Protein AF-A0A2D2H257-F1 (afdb_monomer_lite)

Radius of gyration: 19.81 Å; chains: 1; bounding box: 53×56×41 Å

Sequence (149 aa):
MPDGLETIGVIGQILDSQGLALCLFDAEDRTLLWNRTFLRFFPEHDGHVHVGEPYASNLERFYAARLSGPEHDRLPEFVAAGIARHRTQTRPFSFEHRGRRLLVSSLPLPQGGRVRVWKALAEALPASESRMPVDPFAHLADGATVLDR

Structure (mmCIF, N/CA/C/O backbone):
data_AF-A0A2D2H257-F1
#
_entry.id   AF-A0A2D2H257-F1
#
loop_
_atom_site.group_PDB
_atom_site.id
_atom_site.type_symbol
_atom_site.label_atom_id
_atom_site.label_alt_id
_atom_site.label_comp_id
_atom_site.label_asym_id
_atom_site.label_entity_id
_atom_site.label_seq_id
_atom_site.pdbx_PDB_ins_code
_atom_site.Cartn_x
_atom_site.Cartn_y
_atom_site.Cartn_z
_atom_site.occupancy
_atom_site.B_iso_or_equiv
_atom_site.auth_seq_id
_atom_site.auth_comp_id
_atom_site.auth_asym_id
_atom_site.auth_atom_id
_atom_site.pdbx_PDB_model_num
ATOM 1 N N . MET A 1 1 ? 8.053 -19.871 1.340 1.00 57.06 1 MET A N 1
ATOM 2 C CA . MET A 1 1 ? 7.549 -18.617 1.935 1.00 57.06 1 MET A CA 1
ATOM 3 C C . MET A 1 1 ? 6.114 -18.706 2.511 1.00 57.06 1 MET A C 1
ATOM 5 O O . MET A 1 1 ? 5.389 -17.733 2.355 1.00 57.06 1 MET A O 1
ATOM 9 N N . PRO A 1 2 ? 5.666 -19.780 3.202 1.00 61.56 2 PRO A N 1
ATOM 10 C CA . PRO A 1 2 ? 4.402 -19.719 3.958 1.00 61.56 2 PRO A CA 1
ATOM 11 C C . PRO A 1 2 ? 4.548 -18.939 5.280 1.00 61.56 2 PRO A C 1
ATOM 13 O O . PRO A 1 2 ? 3.795 -18.003 5.532 1.00 61.56 2 PRO A O 1
ATOM 16 N N . ASP A 1 3 ? 5.587 -19.243 6.062 1.00 69.56 3 ASP A N 1
ATOM 17 C CA . ASP A 1 3 ? 5.741 -18.782 7.455 1.00 69.56 3 ASP A CA 1
ATOM 18 C C . ASP A 1 3 ? 5.900 -17.254 7.586 1.00 69.56 3 ASP A C 1
ATOM 20 O O . ASP A 1 3 ? 5.380 -16.615 8.504 1.00 69.56 3 ASP A O 1
ATOM 24 N N . GLY A 1 4 ? 6.595 -16.635 6.626 1.00 84.00 4 GLY A N 1
ATOM 25 C CA . GLY A 1 4 ? 6.752 -15.180 6.575 1.00 84.00 4 GLY A CA 1
ATOM 26 C C . GLY A 1 4 ? 5.444 -14.453 6.248 1.00 84.00 4 GLY A C 1
ATOM 27 O O . GLY A 1 4 ? 5.179 -13.387 6.803 1.00 84.00 4 GLY A O 1
ATOM 28 N N . LEU A 1 5 ? 4.604 -15.036 5.386 1.00 89.44 5 LEU A N 1
ATOM 29 C CA . LEU A 1 5 ? 3.321 -14.445 5.005 1.00 89.44 5 LEU A CA 1
ATOM 30 C C . LEU A 1 5 ? 2.324 -14.513 6.166 1.00 89.44 5 LEU A C 1
ATOM 32 O O . LEU A 1 5 ? 1.637 -13.530 6.429 1.00 89.44 5 LEU A O 1
ATOM 36 N N . GLU A 1 6 ? 2.299 -15.630 6.898 1.00 91.19 6 GLU A N 1
ATOM 37 C CA . GLU A 1 6 ? 1.482 -15.788 8.106 1.00 91.19 6 GLU A CA 1
ATOM 38 C C . GLU A 1 6 ? 1.874 -14.769 9.184 1.00 91.19 6 GLU A C 1
ATOM 40 O O . GLU A 1 6 ? 1.019 -14.052 9.706 1.00 91.19 6 GLU A O 1
ATOM 45 N N . THR A 1 7 ? 3.177 -14.615 9.439 1.00 93.19 7 THR A N 1
ATOM 46 C CA . THR A 1 7 ? 3.695 -13.620 10.390 1.00 93.19 7 THR A CA 1
ATOM 47 C C . THR A 1 7 ? 3.280 -12.197 10.003 1.00 93.19 7 THR A C 1
ATOM 49 O O . THR A 1 7 ? 2.796 -11.434 10.842 1.00 93.19 7 THR A O 1
ATOM 52 N N . ILE A 1 8 ? 3.419 -11.824 8.724 1.00 93.31 8 ILE A N 1
ATOM 53 C CA . ILE A 1 8 ? 2.979 -10.508 8.236 1.00 93.31 8 ILE A CA 1
ATOM 54 C C . ILE A 1 8 ? 1.453 -10.374 8.326 1.00 93.31 8 ILE A C 1
ATOM 56 O O . ILE A 1 8 ? 0.963 -9.286 8.623 1.00 93.31 8 ILE A O 1
ATOM 60 N N . GLY A 1 9 ? 0.699 -11.456 8.132 1.00 95.31 9 GLY A N 1
ATOM 61 C CA . GLY A 1 9 ? -0.746 -11.497 8.349 1.00 95.31 9 GLY A CA 1
ATOM 62 C C . GLY A 1 9 ? -1.127 -11.134 9.786 1.00 95.31 9 GLY A C 1
ATOM 63 O O . GLY A 1 9 ? -1.950 -10.239 9.991 1.00 95.31 9 GLY A O 1
ATOM 64 N N . VAL A 1 10 ? -0.474 -11.746 10.781 1.00 96.50 10 VAL A N 1
ATOM 65 C CA . VAL A 1 10 ? -0.665 -11.423 12.209 1.00 96.50 10 VAL A CA 1
ATOM 66 C C . VAL A 1 10 ? -0.308 -9.962 12.495 1.00 96.50 10 VAL A C 1
ATOM 68 O O . VAL A 1 10 ? -1.087 -9.239 13.117 1.00 96.50 10 VAL A O 1
ATOM 71 N N . ILE A 1 11 ? 0.824 -9.475 11.976 1.00 96.31 11 ILE A N 1
ATOM 72 C CA . ILE A 1 11 ? 1.210 -8.058 12.091 1.00 96.31 11 ILE A CA 1
ATOM 73 C C . ILE A 1 11 ? 0.148 -7.154 11.450 1.00 96.31 11 ILE A C 1
ATOM 75 O O . ILE A 1 11 ? -0.228 -6.134 12.024 1.00 96.31 11 ILE A O 1
ATOM 79 N N . GLY A 1 12 ? -0.380 -7.531 10.286 1.00 97.75 12 GLY A N 1
ATOM 80 C CA . GLY A 1 12 ? -1.433 -6.809 9.578 1.00 97.75 12 GLY A CA 1
ATOM 81 C C . GLY A 1 12 ? -2.719 -6.676 10.396 1.00 97.75 12 GLY A C 1
ATOM 82 O O . GLY A 1 12 ? -3.349 -5.616 10.352 1.00 97.75 12 GLY A O 1
ATOM 83 N N . GLN A 1 13 ? -3.077 -7.700 11.177 1.00 97.88 13 GLN A N 1
ATOM 84 C CA . GLN A 1 13 ? -4.206 -7.664 12.115 1.00 97.88 13 GLN A CA 1
ATOM 85 C C . GLN A 1 13 ? -3.938 -6.729 13.300 1.00 97.88 13 GLN A C 1
ATOM 87 O O . GLN A 1 13 ? -4.802 -5.920 13.647 1.00 97.88 13 GLN A O 1
ATOM 92 N N . ILE A 1 14 ? -2.734 -6.772 13.881 1.00 98.19 14 ILE A N 1
ATOM 93 C CA . ILE A 1 14 ? -2.334 -5.840 14.948 1.00 98.19 14 ILE A CA 1
ATOM 94 C C . ILE A 1 14 ? -2.412 -4.401 14.431 1.00 98.19 14 ILE A C 1
ATOM 96 O O . ILE A 1 14 ? -3.036 -3.554 15.066 1.00 98.19 14 ILE A O 1
ATOM 100 N N . LEU A 1 15 ? -1.863 -4.124 13.248 1.00 98.25 15 LEU A N 1
ATOM 101 C CA . LEU A 1 15 ? -1.939 -2.808 12.613 1.00 98.25 15 LEU A CA 1
ATOM 102 C C . LEU A 1 15 ? -3.387 -2.386 12.321 1.00 98.25 15 LEU A C 1
ATOM 104 O O . LEU A 1 15 ? -3.733 -1.230 12.566 1.00 98.25 15 LEU A O 1
ATOM 108 N N . ASP A 1 16 ? -4.251 -3.309 11.878 1.00 98.25 16 ASP A N 1
ATOM 109 C CA . ASP A 1 16 ? -5.673 -3.013 11.646 1.00 98.25 16 ASP A CA 1
ATOM 110 C C . ASP A 1 16 ? -6.363 -2.529 12.923 1.00 98.25 16 ASP A C 1
ATOM 112 O O . ASP A 1 16 ? -7.111 -1.550 12.880 1.00 98.25 16 ASP A O 1
ATOM 116 N N . SER A 1 17 ? -6.066 -3.169 14.062 1.00 97.62 17 SER A N 1
ATOM 117 C CA . SER A 1 17 ? -6.610 -2.788 15.372 1.00 97.62 17 SER A CA 1
ATOM 118 C C . SER A 1 17 ? -6.205 -1.373 15.803 1.00 97.62 17 SER A C 1
ATOM 120 O O . SER A 1 17 ? -6.930 -0.729 16.555 1.00 97.62 17 SER A O 1
ATOM 122 N N . GLN A 1 18 ? -5.077 -0.871 15.289 1.00 97.69 18 GLN A N 1
ATOM 123 C CA . GLN A 1 18 ? -4.557 0.473 15.559 1.00 97.69 18 GLN A CA 1
ATOM 124 C C . GLN A 1 18 ? -4.958 1.496 14.484 1.00 97.69 18 GLN A C 1
ATOM 126 O O . GLN A 1 18 ? -4.490 2.634 14.500 1.00 97.69 18 GLN A O 1
ATOM 131 N N . GLY A 1 19 ? -5.791 1.104 13.515 1.00 97.06 19 GLY A N 1
ATOM 132 C CA . GLY A 1 19 ? -6.185 1.975 12.409 1.00 97.06 19 GLY A CA 1
ATOM 133 C C . GLY A 1 19 ? -5.046 2.281 11.432 1.00 97.06 19 GLY A C 1
ATOM 134 O O . GLY A 1 19 ? -5.074 3.315 10.763 1.00 97.06 19 GLY A O 1
ATOM 135 N N . LEU A 1 20 ? -4.056 1.390 11.328 1.00 98.44 20 LEU A N 1
ATOM 136 C CA . LEU A 1 20 ? -2.972 1.466 10.352 1.00 98.44 20 LEU A CA 1
ATOM 137 C C . LEU A 1 20 ? -3.275 0.543 9.169 1.00 98.44 20 LEU A C 1
ATOM 139 O O . LEU A 1 20 ? -3.538 -0.645 9.342 1.00 98.44 20 LEU A O 1
ATOM 143 N N . ALA A 1 21 ? -3.229 1.083 7.953 1.00 98.56 21 ALA A N 1
ATOM 144 C CA . ALA A 1 21 ? -3.387 0.287 6.739 1.00 98.56 21 ALA A CA 1
ATOM 145 C C . ALA A 1 21 ? -2.085 -0.432 6.399 1.00 98.56 21 ALA A C 1
ATOM 147 O O . ALA A 1 21 ? -1.018 0.167 6.512 1.00 98.56 21 ALA A O 1
ATOM 148 N N . LEU A 1 22 ? -2.180 -1.670 5.917 1.00 98.50 22 LEU A N 1
ATOM 149 C CA . LEU A 1 22 ? -1.052 -2.447 5.409 1.00 98.50 22 LEU A CA 1
ATOM 150 C C . LEU A 1 22 ? -1.401 -3.102 4.069 1.00 98.50 22 LEU A C 1
ATOM 152 O O . LEU A 1 22 ? -2.512 -3.600 3.897 1.00 98.50 22 LEU A O 1
ATOM 156 N N . CYS A 1 23 ? -0.430 -3.136 3.154 1.00 98.31 23 CYS A N 1
ATOM 157 C CA . CYS A 1 23 ? -0.466 -3.935 1.930 1.00 98.31 23 CYS A CA 1
ATOM 158 C C . CYS A 1 23 ? 0.941 -4.465 1.623 1.00 98.31 23 CYS A C 1
ATOM 160 O O . CYS A 1 23 ? 1.919 -3.712 1.697 1.00 98.31 23 CYS A O 1
ATOM 162 N N . LEU A 1 24 ? 1.034 -5.750 1.296 1.00 97.44 24 LEU A N 1
ATOM 163 C CA . LEU A 1 24 ? 2.271 -6.448 0.950 1.00 97.44 24 LEU A CA 1
ATOM 164 C C . LEU A 1 24 ? 2.279 -6.778 -0.543 1.00 97.44 24 LEU A C 1
ATOM 166 O O . LEU A 1 24 ? 1.273 -7.249 -1.075 1.00 97.44 24 LEU A O 1
ATOM 170 N N . PHE A 1 25 ? 3.434 -6.593 -1.171 1.00 96.94 25 PHE A N 1
ATOM 171 C CA . PHE A 1 25 ? 3.691 -6.920 -2.568 1.00 96.94 25 PHE A CA 1
ATOM 172 C C . PHE A 1 25 ? 4.866 -7.892 -2.692 1.00 96.94 25 PHE A C 1
ATOM 174 O O . PHE A 1 25 ? 5.815 -7.810 -1.905 1.00 96.94 25 PHE A O 1
ATOM 181 N N . ASP A 1 26 ? 4.812 -8.786 -3.675 1.00 95.88 26 ASP A N 1
ATOM 182 C CA . ASP A 1 26 ? 5.942 -9.626 -4.076 1.00 95.88 26 ASP A CA 1
ATOM 183 C C . ASP A 1 26 ? 6.963 -8.856 -4.936 1.00 95.88 26 ASP A C 1
ATOM 185 O O . ASP A 1 26 ? 6.838 -7.651 -5.164 1.00 95.88 26 ASP A O 1
ATOM 189 N N . ALA A 1 27 ? 8.008 -9.550 -5.391 1.00 95.31 27 ALA A N 1
ATOM 190 C CA . ALA A 1 27 ? 9.085 -8.968 -6.193 1.00 95.31 27 ALA A CA 1
ATOM 191 C C . ALA A 1 27 ? 8.646 -8.457 -7.579 1.00 95.31 27 ALA A C 1
ATOM 193 O O . ALA A 1 27 ? 9.376 -7.681 -8.192 1.00 95.31 27 ALA A O 1
ATOM 194 N N . GLU A 1 28 ? 7.469 -8.858 -8.056 1.00 96.19 28 GLU A N 1
ATOM 195 C CA . GLU A 1 28 ? 6.873 -8.433 -9.326 1.00 96.19 28 GLU A CA 1
ATOM 196 C C . GLU A 1 28 ? 5.821 -7.329 -9.126 1.00 96.19 28 GLU A C 1
ATOM 198 O O . GLU A 1 28 ? 5.053 -7.017 -10.036 1.00 96.19 28 GLU A O 1
ATOM 203 N N . ASP A 1 29 ? 5.787 -6.724 -7.935 1.00 96.62 29 ASP A N 1
ATOM 204 C CA . ASP A 1 29 ? 4.784 -5.757 -7.497 1.00 96.62 29 ASP A CA 1
ATOM 205 C C . ASP A 1 29 ? 3.352 -6.323 -7.493 1.00 96.62 29 ASP A C 1
ATOM 207 O O . ASP A 1 29 ? 2.391 -5.579 -7.703 1.00 96.62 29 ASP A O 1
ATOM 211 N N . ARG A 1 30 ? 3.166 -7.625 -7.250 1.00 97.88 30 ARG A N 1
ATOM 212 C CA . ARG A 1 30 ? 1.832 -8.226 -7.121 1.00 97.88 30 ARG A CA 1
ATOM 213 C C . ARG A 1 30 ? 1.398 -8.293 -5.670 1.00 97.88 30 ARG A C 1
ATOM 215 O O . ARG A 1 30 ? 2.173 -8.642 -4.784 1.00 97.88 30 ARG A O 1
ATOM 222 N N . THR A 1 31 ? 0.137 -7.975 -5.424 1.00 98.25 31 THR A N 1
ATOM 223 C CA . THR A 1 31 ? -0.452 -7.966 -4.087 1.00 98.25 31 THR A CA 1
ATOM 224 C C . THR A 1 31 ? -0.464 -9.373 -3.488 1.00 98.25 31 THR A C 1
ATOM 226 O O . THR A 1 31 ? -1.019 -10.298 -4.075 1.00 98.25 31 THR A O 1
ATOM 229 N N . LEU A 1 32 ? 0.107 -9.537 -2.294 1.00 97.19 32 LEU A N 1
ATOM 230 C CA . LEU A 1 32 ? 0.096 -10.799 -1.547 1.00 97.19 32 LEU A CA 1
ATOM 231 C C . LEU A 1 32 ? -0.937 -10.800 -0.417 1.00 97.19 32 LEU A C 1
ATOM 233 O O . LEU A 1 32 ? -1.597 -11.809 -0.194 1.00 97.19 32 LEU A O 1
ATOM 237 N N . LEU A 1 33 ? -1.072 -9.681 0.301 1.00 97.25 33 LEU A N 1
ATOM 238 C CA . LEU A 1 33 ? -2.081 -9.489 1.345 1.00 97.25 33 LEU A CA 1
ATOM 239 C C . LEU A 1 33 ? -2.323 -8.002 1.617 1.00 97.25 33 LEU A C 1
ATOM 241 O O . LEU A 1 33 ? -1.489 -7.150 1.300 1.00 97.25 33 LEU A O 1
ATOM 245 N N . TRP A 1 34 ? -3.447 -7.701 2.256 1.00 98.56 34 TRP A N 1
ATOM 246 C CA . TRP A 1 34 ? -3.805 -6.378 2.763 1.00 98.56 34 TRP A CA 1
ATOM 247 C C . TRP A 1 34 ? -4.689 -6.529 4.003 1.00 98.56 34 TRP A C 1
ATOM 249 O O . TRP A 1 34 ? -5.300 -7.576 4.216 1.00 98.56 34 TRP A O 1
ATOM 259 N N . ASN A 1 35 ? -4.760 -5.491 4.837 1.00 98.62 35 ASN A N 1
ATOM 260 C CA . ASN A 1 35 ? -5.673 -5.478 5.981 1.00 98.62 35 ASN A CA 1
ATOM 261 C C . ASN A 1 35 ? -6.945 -4.660 5.698 1.00 98.62 35 ASN A C 1
ATOM 263 O O . ASN A 1 35 ? -7.054 -3.947 4.703 1.00 98.62 35 ASN A O 1
ATOM 267 N N . ARG A 1 36 ? -7.939 -4.740 6.585 1.00 98.38 36 ARG A N 1
ATOM 268 C CA . ARG A 1 36 ? -9.224 -4.045 6.400 1.00 98.38 36 ARG A CA 1
ATOM 269 C C . ARG A 1 36 ? -9.068 -2.519 6.376 1.00 98.38 36 ARG A C 1
ATOM 271 O O . ARG A 1 36 ? -9.797 -1.835 5.662 1.00 98.38 36 ARG A O 1
ATOM 278 N N . THR A 1 37 ? -8.124 -1.962 7.131 1.00 98.56 37 THR A N 1
ATOM 279 C CA . THR A 1 37 ? -7.850 -0.517 7.158 1.00 98.56 37 THR A CA 1
ATOM 280 C C . THR A 1 37 ? -7.380 -0.010 5.800 1.00 98.56 37 THR A C 1
ATOM 282 O O . THR A 1 37 ? -7.757 1.097 5.421 1.00 98.56 37 THR A O 1
ATOM 285 N N . PHE A 1 38 ? -6.638 -0.816 5.035 1.00 98.56 38 PHE A N 1
ATOM 286 C CA . PHE A 1 38 ? -6.272 -0.481 3.659 1.00 98.56 38 PHE A CA 1
ATOM 287 C C . PHE A 1 38 ? -7.505 -0.161 2.807 1.00 98.56 38 PHE A C 1
ATOM 289 O O . PHE A 1 38 ? -7.542 0.899 2.190 1.00 98.56 38 PHE A O 1
ATOM 296 N N . LEU A 1 39 ? -8.560 -0.976 2.877 1.00 98.12 39 LEU A N 1
ATOM 297 C CA . LEU A 1 39 ? -9.812 -0.724 2.150 1.00 98.12 39 LEU A CA 1
ATOM 298 C C . LEU A 1 39 ? -10.576 0.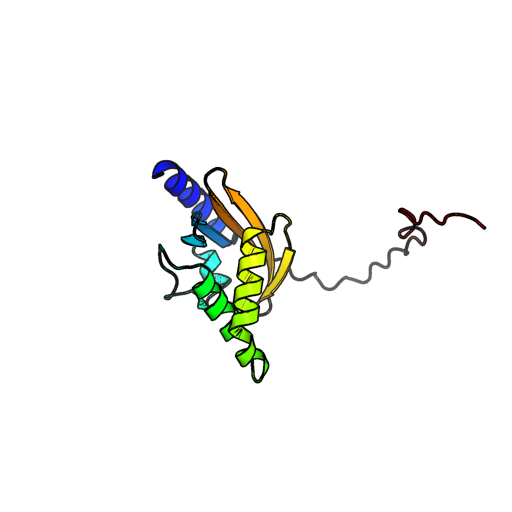496 2.687 1.00 98.12 39 LEU A C 1
ATOM 300 O O . LEU A 1 39 ? -11.196 1.228 1.924 1.00 98.12 39 LEU A O 1
ATOM 304 N N . ARG A 1 40 ? -10.478 0.797 3.990 1.00 97.19 40 ARG A N 1
ATOM 305 C CA . ARG A 1 40 ? -11.055 2.037 4.552 1.00 97.19 40 ARG A CA 1
ATOM 306 C C . ARG A 1 40 ? -10.328 3.297 4.078 1.00 97.19 40 ARG A C 1
ATOM 308 O O . ARG A 1 40 ? -10.924 4.379 4.053 1.00 97.19 40 ARG A O 1
ATOM 315 N N . PHE A 1 41 ? -9.030 3.198 3.796 1.00 97.06 41 PHE A N 1
ATOM 316 C CA . PHE A 1 41 ? -8.221 4.309 3.288 1.00 97.06 41 PHE A CA 1
ATOM 317 C C . PHE A 1 41 ? -8.346 4.447 1.772 1.00 97.06 41 PHE A C 1
ATOM 319 O O . PHE A 1 41 ? -8.393 5.577 1.299 1.00 97.06 41 PHE A O 1
ATOM 326 N N . PHE A 1 42 ? -8.479 3.331 1.054 1.00 97.06 42 PHE A N 1
ATOM 327 C CA . PHE A 1 42 ? -8.584 3.257 -0.404 1.00 97.06 42 PHE A CA 1
ATOM 328 C C . PHE A 1 42 ? -9.820 2.440 -0.833 1.00 97.06 42 PHE A C 1
ATOM 330 O O . PHE A 1 42 ? -9.682 1.320 -1.333 1.00 97.06 42 PHE A O 1
ATOM 337 N N . PRO A 1 43 ? -11.049 2.953 -0.629 1.00 96.69 43 PRO A N 1
ATOM 338 C CA . PRO A 1 43 ? -12.275 2.219 -0.958 1.00 96.69 43 PRO A CA 1
ATOM 339 C C . PRO A 1 43 ? -12.459 1.915 -2.454 1.00 96.69 43 PRO A C 1
ATOM 341 O O . PRO A 1 43 ? -13.240 1.043 -2.799 1.00 96.69 43 PRO A O 1
ATOM 344 N N . GLU A 1 44 ? -11.705 2.549 -3.355 1.00 95.62 44 GLU A N 1
ATOM 345 C CA . GLU A 1 44 ? -11.617 2.180 -4.778 1.00 95.62 44 GLU A CA 1
ATOM 346 C C . GLU A 1 44 ? -10.973 0.802 -5.017 1.00 95.62 44 GLU A C 1
ATOM 348 O O . GLU A 1 44 ? -10.911 0.319 -6.146 1.00 95.62 44 GLU A O 1
ATOM 353 N N . HIS A 1 45 ? -10.423 0.176 -3.979 1.00 97.56 45 HIS A N 1
ATOM 354 C CA . HIS A 1 45 ? -9.904 -1.186 -4.039 1.00 97.56 45 HIS A CA 1
ATOM 355 C C . HIS A 1 45 ? -10.868 -2.210 -3.441 1.00 97.56 45 HIS A C 1
ATOM 357 O O . HIS A 1 45 ? -10.682 -3.399 -3.689 1.00 97.56 45 HIS A O 1
ATOM 363 N N . ASP A 1 46 ? -11.882 -1.783 -2.685 1.00 96.75 46 ASP A N 1
ATOM 364 C CA . ASP A 1 46 ? -12.839 -2.697 -2.063 1.00 96.75 46 ASP A CA 1
ATOM 365 C C . ASP A 1 46 ? -13.629 -3.462 -3.135 1.00 96.75 46 ASP A C 1
ATOM 367 O O . ASP A 1 46 ? -14.070 -2.883 -4.124 1.00 96.75 46 ASP A O 1
ATOM 371 N N . GLY A 1 47 ? -13.718 -4.784 -2.989 1.00 96.06 47 GLY A N 1
ATOM 372 C CA . GLY A 1 47 ? -14.285 -5.686 -4.000 1.00 96.06 47 GLY A CA 1
ATOM 373 C C . GLY A 1 47 ? -13.465 -5.866 -5.290 1.00 96.0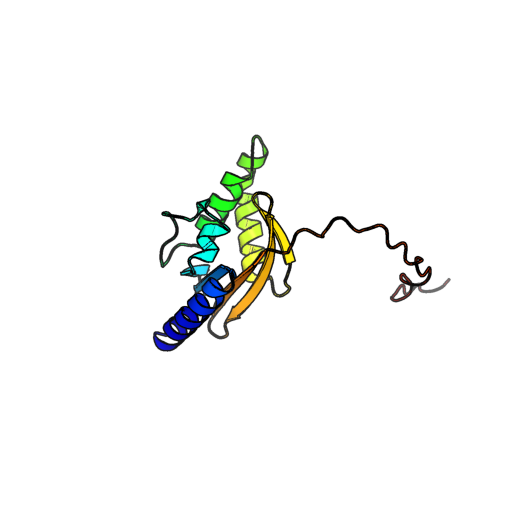6 47 GLY A C 1
ATOM 374 O O . GLY A 1 47 ? -13.866 -6.661 -6.138 1.00 96.06 47 GLY A O 1
ATOM 375 N N . HIS A 1 48 ? -12.329 -5.176 -5.449 1.00 97.25 48 HIS A N 1
ATOM 376 C CA . HIS A 1 48 ? -11.500 -5.230 -6.663 1.00 97.25 48 HIS A CA 1
ATOM 377 C C . HIS A 1 48 ? -10.106 -5.815 -6.433 1.00 97.25 48 HIS A C 1
ATOM 379 O O . HIS A 1 48 ? -9.608 -6.539 -7.291 1.00 97.25 48 HIS A O 1
ATOM 385 N N . VAL A 1 49 ? -9.469 -5.507 -5.298 1.00 98.06 49 VAL A N 1
ATOM 386 C CA . VAL A 1 49 ? -8.145 -6.055 -4.979 1.00 98.06 49 VAL A CA 1
ATOM 387 C C . VAL A 1 49 ? -8.226 -7.553 -4.711 1.00 98.06 49 VAL A C 1
ATOM 389 O O . VAL A 1 49 ? -9.134 -8.039 -4.036 1.00 98.06 49 VAL A O 1
ATOM 392 N N . HIS A 1 50 ? -7.249 -8.287 -5.229 1.00 98.44 50 HIS A N 1
ATOM 393 C CA . HIS A 1 50 ? -7.122 -9.724 -5.035 1.00 98.44 50 HIS A CA 1
ATOM 394 C C . HIS A 1 50 ? -5.647 -10.132 -4.941 1.00 98.44 50 HIS A C 1
ATOM 396 O O . HIS A 1 50 ? -4.744 -9.396 -5.345 1.00 98.44 50 HIS A O 1
ATOM 402 N N . VAL A 1 51 ? -5.384 -11.332 -4.421 1.00 98.06 51 VAL A N 1
ATOM 403 C CA . VAL A 1 51 ? -4.027 -11.900 -4.420 1.00 98.06 51 VAL A CA 1
ATOM 404 C C . VAL A 1 51 ? -3.541 -12.060 -5.865 1.00 98.06 51 VAL A C 1
ATOM 406 O O . VAL A 1 51 ? -4.293 -12.501 -6.735 1.00 98.06 51 VAL A O 1
ATOM 409 N N . GLY A 1 52 ? -2.294 -11.673 -6.130 1.00 98.19 52 GLY A N 1
ATOM 410 C CA . GLY A 1 52 ? -1.680 -11.670 -7.458 1.00 98.19 52 GLY A CA 1
ATOM 411 C C . GLY A 1 52 ? -1.978 -10.425 -8.303 1.00 98.19 52 GLY A C 1
ATOM 412 O O . GLY A 1 52 ? -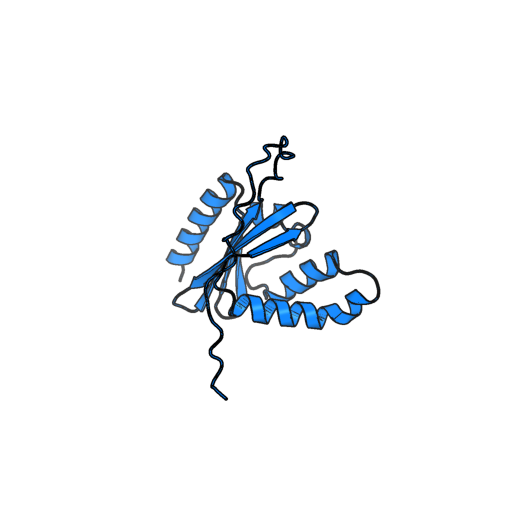1.417 -10.304 -9.397 1.00 98.19 52 GLY A O 1
ATOM 413 N N . GLU A 1 53 ? -2.820 -9.502 -7.817 1.00 98.25 53 GLU A N 1
ATOM 414 C CA . GLU A 1 53 ? -3.134 -8.256 -8.521 1.00 98.25 53 GLU A CA 1
ATOM 415 C C . GLU A 1 53 ? -1.866 -7.406 -8.724 1.00 98.25 53 GLU A C 1
ATOM 417 O O . GLU A 1 53 ? -1.204 -7.079 -7.734 1.00 98.25 53 GLU A O 1
ATOM 422 N N . PRO A 1 54 ? -1.536 -6.994 -9.962 1.00 98.12 54 PRO A N 1
ATOM 423 C CA . PRO A 1 54 ? -0.445 -6.060 -10.208 1.00 98.12 54 PRO A CA 1
ATOM 424 C C . PRO A 1 54 ? -0.709 -4.702 -9.552 1.00 98.12 54 PRO A C 1
ATOM 426 O O . PRO A 1 54 ? -1.764 -4.104 -9.749 1.00 98.12 54 PRO A O 1
ATOM 429 N N . TYR A 1 55 ? 0.293 -4.135 -8.882 1.00 97.50 55 TYR A N 1
ATOM 430 C CA . TYR A 1 55 ? 0.195 -2.812 -8.259 1.00 97.50 55 TYR A CA 1
ATOM 431 C C . TYR A 1 55 ? -0.186 -1.693 -9.248 1.00 97.50 55 TYR A C 1
ATOM 433 O O . TYR A 1 55 ? -0.756 -0.675 -8.851 1.00 97.50 55 TYR A O 1
ATOM 441 N N . ALA A 1 56 ? 0.100 -1.880 -10.541 1.00 97.31 56 ALA A N 1
ATOM 442 C CA . ALA A 1 56 ? -0.360 -0.992 -11.606 1.00 97.31 56 ALA A CA 1
ATOM 443 C C . ALA A 1 56 ? -1.891 -0.841 -11.607 1.00 97.31 56 ALA A C 1
ATOM 445 O O . ALA A 1 56 ? -2.381 0.282 -11.659 1.00 97.31 56 ALA A O 1
ATOM 446 N N . SER A 1 57 ? -2.640 -1.932 -11.429 1.00 98.00 57 SER A N 1
ATOM 447 C CA . SER A 1 57 ? -4.106 -1.913 -11.378 1.00 98.00 57 SER A CA 1
ATOM 448 C C . SER A 1 57 ? -4.633 -1.170 -10.145 1.00 98.00 57 SER A C 1
ATOM 450 O O . SER A 1 57 ? -5.622 -0.439 -10.233 1.00 98.00 57 SER A O 1
ATOM 452 N N . ASN A 1 58 ? -3.940 -1.257 -9.001 1.00 96.31 58 ASN A N 1
ATOM 453 C CA . ASN A 1 58 ? -4.239 -0.401 -7.849 1.00 96.31 58 ASN A CA 1
ATOM 454 C C . ASN A 1 58 ? -4.026 1.080 -8.195 1.00 96.31 58 ASN A C 1
ATOM 456 O O . ASN A 1 58 ? -4.879 1.910 -7.893 1.00 96.31 58 ASN A O 1
ATOM 460 N N . LEU A 1 59 ? -2.908 1.428 -8.839 1.00 96.56 59 LEU A N 1
ATOM 461 C CA . LEU A 1 59 ? -2.629 2.811 -9.235 1.00 96.56 59 LEU A CA 1
ATOM 462 C C . LEU A 1 59 ? -3.631 3.347 -10.256 1.00 96.56 59 LEU A C 1
ATOM 464 O O . LEU A 1 59 ? -4.041 4.497 -10.133 1.00 96.56 59 LEU A O 1
ATOM 468 N N . GLU A 1 60 ? -4.038 2.534 -11.226 1.00 96.81 60 GLU A N 1
ATOM 469 C CA . GLU A 1 60 ? -5.059 2.891 -12.210 1.00 96.81 60 GLU A CA 1
ATOM 470 C C . GLU A 1 60 ? -6.357 3.288 -11.511 1.00 96.81 60 GLU A C 1
ATOM 472 O O . GLU A 1 60 ? -6.838 4.400 -11.717 1.00 96.81 60 GLU A O 1
ATOM 477 N N . ARG A 1 61 ? -6.871 2.447 -10.600 1.00 96.00 61 ARG A N 1
ATOM 478 C CA . ARG A 1 61 ? -8.075 2.779 -9.818 1.00 96.00 61 ARG A CA 1
ATOM 479 C C . ARG A 1 61 ? -7.873 4.013 -8.940 1.00 96.00 61 ARG A C 1
ATOM 481 O O . ARG A 1 61 ? -8.749 4.875 -8.884 1.00 96.00 61 ARG A O 1
ATOM 488 N N . PHE A 1 62 ? -6.717 4.123 -8.286 1.00 95.00 62 PHE A N 1
ATOM 489 C CA . PHE A 1 62 ? -6.391 5.245 -7.405 1.00 95.00 62 PHE A CA 1
ATOM 490 C C . PHE A 1 62 ? -6.366 6.585 -8.151 1.00 95.00 62 PHE A C 1
ATOM 492 O O . PHE A 1 62 ? -6.913 7.575 -7.667 1.00 95.00 62 PHE A O 1
ATOM 499 N N . TYR A 1 63 ? -5.726 6.639 -9.320 1.00 94.06 63 TYR A N 1
ATOM 500 C CA . TYR A 1 63 ? -5.622 7.860 -10.113 1.00 94.06 63 TYR A CA 1
ATOM 501 C C . TYR A 1 63 ? -6.911 8.153 -10.882 1.00 94.06 63 TYR A C 1
ATOM 503 O O . TYR A 1 63 ? -7.346 9.301 -10.872 1.00 94.06 63 TYR A O 1
ATOM 511 N N . ALA A 1 64 ? -7.580 7.150 -11.457 1.00 91.25 64 ALA A N 1
ATOM 512 C CA . ALA A 1 64 ? -8.860 7.342 -12.144 1.00 91.25 64 ALA A CA 1
ATOM 513 C C . ALA A 1 64 ? -9.935 7.937 -11.216 1.00 91.25 64 ALA A C 1
ATOM 515 O O . ALA A 1 64 ? -10.723 8.774 -11.639 1.00 91.25 64 ALA A O 1
ATOM 516 N N . ALA A 1 65 ? -9.925 7.584 -9.926 1.00 88.62 65 ALA A N 1
ATOM 517 C CA . ALA A 1 65 ? -10.835 8.161 -8.935 1.00 88.62 65 ALA A CA 1
ATOM 518 C C . ALA A 1 65 ? -10.519 9.623 -8.543 1.00 88.62 65 ALA A C 1
ATOM 520 O O . ALA A 1 65 ? -11.284 10.228 -7.791 1.00 88.62 65 ALA A O 1
ATOM 521 N N . ARG A 1 66 ? -9.378 10.182 -8.973 1.00 86.12 66 ARG A N 1
ATOM 522 C CA . ARG A 1 66 ? -8.875 11.510 -8.562 1.00 86.12 66 ARG A CA 1
ATOM 523 C C . ARG A 1 66 ? -8.727 12.486 -9.718 1.00 86.12 66 ARG A C 1
ATOM 525 O O . ARG A 1 66 ? -8.889 13.684 -9.512 1.00 86.12 66 ARG A O 1
ATOM 532 N N . LEU A 1 67 ? -8.338 11.982 -10.881 1.00 87.88 67 LEU A N 1
ATOM 533 C CA . LEU A 1 67 ? -8.135 12.784 -12.075 1.00 87.88 67 LEU A CA 1
ATOM 534 C C . LEU A 1 67 ? -9.490 13.091 -12.708 1.00 87.88 67 LEU A C 1
ATOM 536 O O . LEU A 1 67 ? -10.397 12.260 -12.707 1.00 87.88 67 LEU A O 1
ATOM 540 N N . SER A 1 68 ? -9.624 14.292 -13.255 1.00 83.44 68 SER A N 1
ATOM 541 C CA . SER A 1 68 ? -10.838 14.720 -13.944 1.00 83.44 68 SER A CA 1
ATOM 542 C C . SER A 1 68 ? -10.484 15.509 -15.198 1.00 83.44 68 SER A C 1
ATOM 544 O O . SER A 1 68 ? -9.421 16.126 -15.280 1.00 83.44 68 SER A O 1
ATOM 546 N N . GLY A 1 69 ? -11.369 15.470 -16.196 1.00 85.62 69 GLY A N 1
ATOM 547 C CA . GLY A 1 69 ? -11.174 16.208 -17.441 1.00 85.62 69 GLY A CA 1
ATOM 548 C C . GLY A 1 69 ? -9.855 15.842 -18.150 1.00 85.62 69 GLY A C 1
ATOM 549 O O . GLY A 1 69 ? -9.507 14.662 -18.191 1.00 85.62 69 GLY A O 1
ATOM 550 N N . PRO A 1 70 ? -9.104 16.823 -18.686 1.00 83.44 70 PRO A N 1
ATOM 551 C CA . PRO A 1 70 ? -7.895 16.576 -19.483 1.00 83.44 70 PRO A CA 1
ATOM 552 C C . PRO A 1 70 ? -6.775 15.817 -18.759 1.00 83.44 70 PRO A C 1
ATOM 554 O O . PRO A 1 70 ? -5.899 15.241 -19.398 1.00 83.44 70 PRO A O 1
ATOM 557 N N . GLU A 1 71 ? -6.766 15.806 -17.423 1.00 80.19 71 GLU A N 1
ATOM 558 C CA . GLU A 1 71 ? -5.760 15.055 -16.666 1.00 80.19 71 GLU A CA 1
ATOM 559 C C . GLU A 1 71 ? -5.975 13.540 -16.757 1.00 80.19 71 GLU A C 1
ATOM 561 O O . GLU A 1 71 ? -5.024 12.778 -16.590 1.00 80.19 71 GLU A O 1
ATOM 566 N N . HIS A 1 72 ? -7.202 13.096 -17.050 1.00 85.56 72 HIS A N 1
ATOM 567 C CA . HIS A 1 72 ? -7.526 11.679 -17.189 1.00 85.56 72 HIS A CA 1
ATOM 568 C C . HIS A 1 72 ? -6.781 11.031 -18.367 1.00 85.56 72 HIS A C 1
ATOM 570 O O . HIS A 1 72 ? -6.335 9.891 -18.255 1.00 85.56 72 HIS A O 1
ATOM 576 N N . ASP A 1 73 ? -6.546 11.768 -19.456 1.00 89.06 73 ASP A N 1
ATOM 577 C CA . ASP A 1 73 ? -5.791 11.270 -20.619 1.00 89.06 73 ASP A CA 1
ATOM 578 C C . ASP A 1 73 ? -4.327 10.958 -20.270 1.00 89.06 73 ASP A C 1
ATOM 580 O O . ASP A 1 73 ? -3.673 10.139 -20.915 1.00 89.06 73 ASP A O 1
ATOM 584 N N . ARG A 1 74 ? -3.819 11.563 -19.190 1.00 90.50 74 ARG A N 1
ATOM 585 C CA . ARG A 1 74 ? -2.462 11.359 -18.672 1.00 90.50 74 ARG A CA 1
ATOM 586 C C . ARG A 1 74 ? -2.378 10.247 -17.629 1.00 90.50 74 ARG A C 1
ATOM 588 O O . ARG A 1 74 ? -1.312 10.034 -17.051 1.00 90.50 74 ARG A O 1
ATOM 595 N N . LEU A 1 75 ? -3.468 9.516 -17.381 1.00 90.88 75 LEU A N 1
ATOM 596 C CA . LEU A 1 75 ? -3.509 8.399 -16.434 1.00 90.88 75 LEU A CA 1
ATOM 597 C C . LEU A 1 75 ? -2.329 7.417 -16.608 1.00 90.88 75 LEU A C 1
ATOM 599 O O . LEU A 1 75 ? -1.694 7.106 -15.594 1.00 90.88 75 LEU A O 1
ATOM 603 N N . PRO A 1 76 ? -1.950 6.983 -17.831 1.00 94.31 76 PRO A N 1
ATOM 604 C CA . PRO A 1 76 ? -0.808 6.083 -18.007 1.00 94.31 76 PRO A CA 1
ATOM 605 C C . PRO A 1 76 ? 0.519 6.667 -17.495 1.00 94.31 76 PRO A C 1
ATOM 607 O O . PRO A 1 76 ? 1.322 5.945 -16.903 1.00 94.31 76 PRO A O 1
ATOM 610 N N . GLU A 1 77 ? 0.740 7.977 -17.656 1.00 93.38 77 GLU A N 1
ATOM 611 C CA . GLU A 1 77 ? 1.942 8.662 -17.158 1.00 93.38 77 GLU A CA 1
ATOM 612 C C . GLU A 1 77 ? 1.988 8.652 -15.626 1.00 93.38 77 GLU A C 1
ATOM 614 O O . GLU A 1 77 ? 3.025 8.350 -15.028 1.00 93.38 77 GLU A O 1
ATOM 619 N N . PHE A 1 78 ? 0.854 8.934 -14.976 1.00 91.25 78 PHE A N 1
ATOM 620 C CA . PHE A 1 78 ? 0.748 8.905 -13.518 1.00 91.25 78 PHE A CA 1
ATOM 621 C C . PHE A 1 78 ? 0.965 7.500 -12.953 1.00 91.25 78 PHE A C 1
ATOM 623 O O . PHE A 1 78 ? 1.660 7.348 -11.944 1.00 91.25 78 PHE A O 1
ATOM 630 N N . VAL A 1 79 ? 0.426 6.470 -13.612 1.00 94.38 79 VAL A N 1
ATOM 631 C CA . VAL A 1 79 ? 0.641 5.067 -13.233 1.00 94.38 79 VAL A CA 1
ATOM 632 C C . VAL A 1 79 ? 2.122 4.705 -13.361 1.00 94.38 79 VAL A C 1
ATOM 634 O O . VAL A 1 79 ? 2.711 4.225 -12.391 1.00 94.38 79 VAL A O 1
ATOM 637 N N . ALA A 1 80 ? 2.764 5.011 -14.492 1.00 93.62 80 ALA A N 1
ATOM 638 C CA . ALA A 1 80 ? 4.185 4.736 -14.705 1.00 93.62 80 ALA A CA 1
ATOM 639 C C . ALA A 1 80 ? 5.079 5.434 -13.662 1.00 93.62 80 ALA A C 1
ATOM 641 O O . ALA A 1 80 ? 5.937 4.797 -13.042 1.00 93.62 80 ALA A O 1
ATOM 642 N N . ALA A 1 81 ? 4.834 6.720 -1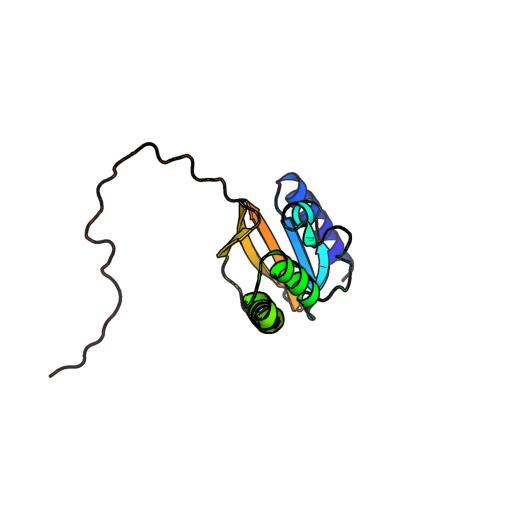3.391 1.00 93.12 81 ALA A N 1
ATOM 643 C CA . ALA A 1 81 ? 5.540 7.466 -12.350 1.00 93.12 81 ALA A CA 1
ATOM 644 C C . ALA A 1 81 ? 5.289 6.879 -10.948 1.00 93.12 81 ALA A C 1
ATOM 646 O O . ALA A 1 81 ? 6.200 6.793 -10.117 1.00 93.12 81 ALA A O 1
ATOM 647 N N . GLY A 1 82 ? 4.061 6.431 -10.678 1.00 93.31 82 GLY A N 1
ATOM 648 C CA . GLY A 1 82 ? 3.684 5.755 -9.442 1.00 93.31 82 GLY A CA 1
ATOM 649 C C . GLY A 1 82 ? 4.421 4.430 -9.230 1.00 93.31 82 GLY A C 1
ATOM 650 O O . GLY A 1 82 ? 4.832 4.154 -8.101 1.00 93.31 82 GLY A O 1
ATOM 651 N N . ILE A 1 83 ? 4.632 3.639 -10.288 1.00 94.12 83 ILE A N 1
ATOM 652 C CA . ILE A 1 83 ? 5.409 2.386 -10.255 1.00 94.12 83 ILE A CA 1
ATOM 653 C C . ILE A 1 83 ? 6.891 2.682 -10.017 1.00 94.12 83 ILE A C 1
ATOM 655 O O . ILE A 1 83 ? 7.507 2.092 -9.130 1.00 94.12 83 ILE A O 1
ATOM 659 N N . ALA A 1 84 ? 7.469 3.637 -10.751 1.00 92.75 84 ALA A N 1
ATOM 660 C CA . ALA A 1 84 ? 8.866 4.024 -10.558 1.00 92.75 84 ALA A CA 1
ATOM 661 C C . ALA A 1 84 ? 9.124 4.457 -9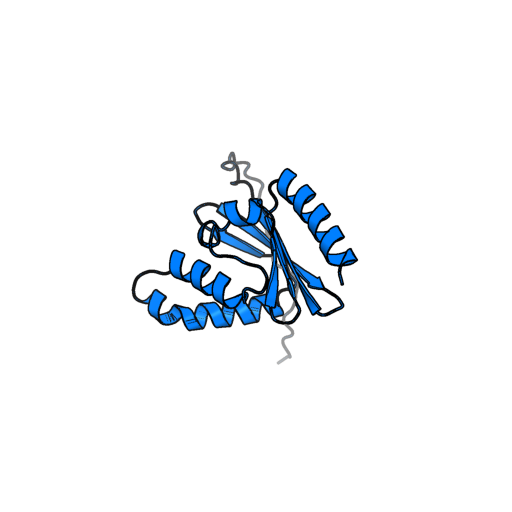.104 1.00 92.75 84 ALA A C 1
ATOM 663 O O . ALA A 1 84 ? 10.074 4.004 -8.459 1.00 92.75 84 ALA A O 1
ATOM 664 N N . ARG A 1 85 ? 8.214 5.260 -8.543 1.00 90.00 85 ARG A N 1
ATOM 665 C CA . ARG A 1 85 ? 8.255 5.666 -7.137 1.00 90.00 85 ARG A CA 1
ATOM 666 C C . ARG A 1 85 ? 8.019 4.499 -6.178 1.00 90.00 85 ARG A C 1
ATOM 668 O O . ARG A 1 85 ? 8.711 4.416 -5.173 1.00 90.00 85 ARG A O 1
ATOM 675 N N . HIS A 1 86 ? 7.098 3.576 -6.471 1.00 90.69 86 HIS A N 1
ATOM 676 C CA . HIS A 1 86 ? 6.875 2.359 -5.672 1.00 90.69 86 HIS A CA 1
ATOM 677 C C . HIS A 1 86 ? 8.186 1.605 -5.428 1.00 90.69 86 HIS A C 1
ATOM 679 O O . HIS A 1 86 ? 8.455 1.218 -4.293 1.00 90.69 86 HIS A O 1
ATOM 685 N N . ARG A 1 87 ? 8.993 1.438 -6.479 1.00 90.19 87 ARG A N 1
ATOM 686 C CA . ARG A 1 87 ? 10.226 0.638 -6.466 1.00 90.19 87 ARG A CA 1
ATOM 687 C C . ARG A 1 87 ? 11.424 1.344 -5.831 1.00 90.19 87 ARG A C 1
ATOM 689 O O . ARG A 1 87 ? 12.319 0.682 -5.325 1.00 90.19 87 ARG A O 1
ATOM 696 N N . THR A 1 88 ? 11.450 2.675 -5.854 1.00 88.81 88 THR A N 1
ATOM 697 C CA . THR A 1 88 ? 12.612 3.475 -5.417 1.00 88.81 88 THR A CA 1
ATOM 698 C C . THR A 1 88 ? 12.412 4.178 -4.073 1.00 88.81 88 THR A C 1
ATOM 700 O O . THR A 1 88 ? 13.376 4.622 -3.450 1.00 88.81 88 THR A O 1
ATOM 703 N N . GLN A 1 89 ? 11.172 4.292 -3.592 1.00 85.88 89 GLN A N 1
ATOM 704 C CA . GLN A 1 89 ? 10.847 5.044 -2.383 1.00 85.88 89 GLN A CA 1
ATOM 705 C C . GLN A 1 89 ? 11.314 4.338 -1.104 1.00 85.88 89 GLN A C 1
ATOM 707 O O . GLN A 1 89 ? 10.738 3.332 -0.683 1.00 85.88 89 GLN A O 1
ATOM 712 N N . THR A 1 90 ? 12.271 4.960 -0.418 1.00 81.62 90 THR A N 1
ATOM 713 C CA . THR A 1 90 ? 12.789 4.520 0.890 1.00 81.62 90 THR A CA 1
ATOM 714 C C . THR A 1 90 ? 12.363 5.423 2.049 1.00 81.62 90 THR A C 1
ATOM 716 O O . THR A 1 90 ? 12.253 4.965 3.182 1.00 81.62 90 THR A O 1
ATOM 719 N N . ARG A 1 91 ? 12.083 6.708 1.785 1.00 89.69 91 ARG A N 1
ATOM 720 C CA . ARG A 1 91 ? 11.658 7.671 2.813 1.00 89.69 91 ARG A CA 1
ATOM 721 C C . ARG A 1 91 ? 10.134 7.782 2.898 1.00 89.69 91 ARG A C 1
ATOM 723 O O . ARG A 1 91 ? 9.484 7.817 1.844 1.00 89.69 91 ARG A O 1
ATOM 730 N N . PRO A 1 92 ? 9.560 7.895 4.111 1.00 92.56 92 PRO A N 1
ATOM 731 C CA . PRO A 1 92 ? 8.149 8.206 4.272 1.00 92.56 92 PRO A CA 1
ATOM 732 C C . PRO A 1 92 ? 7.776 9.549 3.639 1.00 92.56 92 PRO A C 1
ATOM 734 O O . PRO A 1 92 ? 8.578 10.481 3.617 1.00 92.56 92 PRO A O 1
ATOM 737 N N . PHE A 1 93 ? 6.548 9.659 3.145 1.00 91.56 93 PHE A N 1
ATOM 738 C CA . PHE A 1 93 ? 5.994 10.910 2.619 1.00 91.56 93 PHE A CA 1
ATOM 739 C C . PHE A 1 93 ? 4.490 10.965 2.885 1.00 91.56 93 PHE A C 1
ATOM 741 O O . PHE A 1 93 ? 3.854 9.927 3.083 1.00 91.56 93 PHE A O 1
ATOM 748 N N . SER A 1 94 ? 3.918 12.170 2.893 1.00 93.94 94 SER A N 1
ATOM 749 C CA . SER A 1 94 ? 2.477 12.356 3.070 1.00 93.94 94 SER A CA 1
ATOM 750 C C . SER A 1 94 ? 1.788 12.789 1.784 1.00 93.94 94 SER A C 1
ATOM 752 O O . SER A 1 94 ? 2.370 13.546 1.011 1.00 93.94 94 SER A O 1
ATOM 754 N N . PHE A 1 95 ? 0.534 12.391 1.601 1.00 92.81 95 PHE A N 1
ATOM 755 C CA . PHE A 1 95 ? -0.330 12.893 0.534 1.00 92.81 95 PHE A CA 1
ATOM 756 C C . PHE A 1 95 ? -1.782 12.985 1.009 1.00 92.81 95 PHE A C 1
ATOM 758 O O . PHE A 1 95 ? -2.188 12.267 1.922 1.00 92.81 95 PHE A O 1
ATOM 765 N N . GLU A 1 96 ? -2.560 13.854 0.369 1.00 92.75 96 GLU A N 1
ATOM 766 C CA . GLU A 1 96 ? -3.998 13.969 0.612 1.00 92.75 96 GLU A CA 1
ATOM 767 C C . GLU A 1 96 ? -4.775 12.925 -0.189 1.00 92.75 96 GLU A C 1
ATOM 769 O O . GLU A 1 96 ? -4.561 12.753 -1.396 1.00 92.75 96 GLU A O 1
ATOM 774 N N . HIS A 1 97 ? -5.717 12.240 0.451 1.00 92.50 97 HIS A N 1
ATOM 775 C CA . HIS A 1 97 ? -6.641 11.319 -0.200 1.00 92.50 97 HIS A CA 1
ATOM 776 C C . HIS A 1 97 ? -8.011 11.339 0.476 1.00 92.50 97 HIS A C 1
ATOM 778 O O . HIS A 1 97 ? -8.131 11.017 1.653 1.00 92.50 97 HIS A O 1
ATOM 784 N N . ARG A 1 98 ? -9.050 11.717 -0.287 1.00 88.69 98 ARG A N 1
ATOM 785 C CA . ARG A 1 98 ? -10.443 11.835 0.187 1.00 88.69 98 ARG A CA 1
ATOM 786 C C . ARG A 1 98 ? -10.569 12.603 1.512 1.00 88.69 98 ARG A C 1
ATOM 788 O O . ARG A 1 98 ? -11.156 12.104 2.469 1.00 88.69 98 ARG A O 1
ATOM 795 N N . GLY A 1 99 ? -9.962 13.791 1.565 1.00 89.38 99 GLY A N 1
ATOM 796 C CA . GLY A 1 99 ? -9.984 14.663 2.746 1.00 89.38 99 GLY A CA 1
ATOM 797 C C . GLY A 1 99 ? -9.172 14.147 3.937 1.00 89.38 99 GLY A C 1
ATOM 798 O O . GLY A 1 99 ? -9.351 14.631 5.045 1.00 89.38 99 GLY A O 1
ATOM 799 N N . ARG A 1 100 ? -8.313 13.139 3.739 1.00 90.31 100 ARG A N 1
ATOM 800 C CA . ARG A 1 100 ? -7.425 12.607 4.773 1.00 90.31 100 ARG A CA 1
ATOM 801 C C . ARG A 1 100 ? -5.976 12.747 4.345 1.00 90.31 100 ARG A C 1
ATOM 803 O O . ARG A 1 100 ? -5.584 12.232 3.292 1.00 90.31 100 ARG A O 1
ATOM 810 N N . ARG A 1 101 ? -5.154 13.310 5.227 1.00 95.44 101 ARG A N 1
ATOM 811 C CA . ARG A 1 101 ? -3.704 13.296 5.065 1.00 95.44 101 ARG A CA 1
ATOM 812 C C . ARG A 1 101 ? -3.144 11.950 5.499 1.00 95.44 101 ARG A C 1
ATOM 814 O O . ARG A 1 101 ? -3.192 11.593 6.676 1.00 95.44 101 ARG A O 1
ATOM 821 N N . LEU A 1 102 ? -2.583 11.201 4.558 1.00 96.31 102 LEU A N 1
ATOM 822 C CA . LEU A 1 102 ? -1.989 9.893 4.821 1.00 96.31 102 LEU A CA 1
ATOM 823 C C . LEU A 1 102 ? -0.469 9.997 4.786 1.00 96.31 102 LEU A C 1
ATOM 825 O O . LEU A 1 102 ? 0.097 10.379 3.764 1.00 96.31 102 LEU A O 1
ATOM 829 N N . LEU A 1 103 ? 0.197 9.617 5.876 1.00 96.88 103 LEU A N 1
ATOM 830 C CA . LEU A 1 103 ? 1.627 9.318 5.880 1.00 96.88 103 LEU A CA 1
ATOM 831 C C . LEU A 1 103 ? 1.813 7.873 5.433 1.00 96.88 103 LEU A C 1
ATOM 833 O O . LEU A 1 103 ? 1.197 6.975 6.005 1.00 96.88 103 LEU A O 1
ATOM 837 N N . VAL A 1 104 ? 2.678 7.641 4.451 1.00 96.38 104 VAL A N 1
ATOM 838 C CA . VAL A 1 104 ? 3.012 6.291 3.999 1.00 96.38 104 VAL A CA 1
ATOM 839 C C . VAL A 1 104 ? 4.483 5.983 4.195 1.00 96.38 104 VAL A C 1
ATOM 841 O O . VAL A 1 104 ? 5.354 6.757 3.797 1.00 96.38 104 VAL A O 1
ATOM 844 N N . SER A 1 105 ? 4.732 4.805 4.752 1.00 95.12 105 SER A N 1
ATOM 845 C CA . SER A 1 105 ? 6.044 4.188 4.882 1.00 95.12 105 SER A CA 1
ATOM 846 C C . SER A 1 105 ? 6.156 2.999 3.933 1.00 95.12 105 SER A C 1
ATOM 848 O O . SER A 1 105 ? 5.176 2.315 3.629 1.00 95.12 105 SER A O 1
ATOM 850 N N . SER A 1 106 ? 7.368 2.786 3.438 1.00 93.81 106 SER A N 1
ATOM 851 C CA . SER A 1 106 ? 7.717 1.802 2.421 1.00 93.81 106 SER A CA 1
ATOM 852 C C . SER A 1 106 ? 8.936 1.032 2.898 1.00 93.81 106 SER A C 1
ATOM 854 O O . SER A 1 106 ? 9.963 1.657 3.154 1.00 93.81 106 SER A O 1
ATOM 856 N N . LEU A 1 107 ? 8.830 -0.290 3.006 1.00 92.12 107 LEU A N 1
ATOM 857 C CA . LEU A 1 107 ? 9.947 -1.146 3.389 1.00 92.12 107 LEU A CA 1
ATOM 858 C C . LEU A 1 107 ? 10.181 -2.213 2.309 1.00 92.12 107 LEU A C 1
ATOM 860 O O . LEU A 1 107 ? 9.326 -3.093 2.161 1.00 92.12 107 LEU A O 1
ATOM 864 N N . PRO A 1 108 ? 11.291 -2.151 1.547 1.00 92.88 108 PRO A N 1
ATOM 865 C CA . PRO A 1 108 ? 11.689 -3.251 0.673 1.00 92.88 108 PRO A CA 1
ATOM 866 C C . PRO A 1 108 ? 12.072 -4.478 1.509 1.00 92.88 108 PRO A C 1
ATOM 868 O O . PRO A 1 108 ? 12.669 -4.344 2.579 1.00 92.88 108 PRO A O 1
ATOM 871 N N . LEU A 1 109 ? 11.727 -5.669 1.025 1.00 90.00 109 LEU A N 1
ATOM 872 C CA . LEU A 1 109 ? 12.045 -6.929 1.696 1.00 90.00 109 LEU A CA 1
ATOM 873 C C . LEU A 1 109 ? 13.327 -7.561 1.120 1.00 90.00 109 LEU A C 1
ATOM 875 O O . LEU A 1 109 ? 13.591 -7.405 -0.075 1.00 90.00 109 LEU A O 1
ATOM 879 N N . PRO A 1 110 ? 14.118 -8.303 1.924 1.00 84.88 110 PRO A N 1
ATOM 880 C CA . PRO A 1 110 ? 15.395 -8.869 1.475 1.00 84.88 110 PRO A CA 1
ATOM 881 C C . PRO A 1 110 ? 15.295 -9.806 0.264 1.00 84.88 110 PRO A C 1
ATOM 883 O O . PRO A 1 110 ? 16.216 -9.855 -0.544 1.00 84.88 110 PRO A O 1
ATOM 886 N N . GLN A 1 111 ? 14.190 -10.542 0.119 1.00 80.06 111 GLN A N 1
ATOM 887 C CA . GLN A 1 111 ? 13.965 -11.475 -0.994 1.00 80.06 111 GLN A CA 1
ATOM 888 C C . GLN A 1 111 ? 13.254 -10.823 -2.192 1.00 80.06 111 GLN A C 1
ATOM 890 O O . GLN A 1 111 ? 12.775 -11.521 -3.083 1.00 80.06 111 GLN A O 1
ATOM 895 N N . GLY A 1 112 ? 13.179 -9.492 -2.212 1.00 85.94 112 GLY A N 1
ATOM 896 C CA . GLY A 1 112 ? 12.343 -8.741 -3.137 1.00 85.94 112 GLY A CA 1
ATOM 897 C C . GLY A 1 112 ? 10.924 -8.549 -2.605 1.00 85.94 112 GLY A C 1
ATOM 898 O O . GLY A 1 112 ? 10.495 -9.174 -1.634 1.00 85.94 112 GLY A O 1
ATOM 899 N N . GLY A 1 113 ? 10.201 -7.633 -3.237 1.00 91.81 113 GLY A N 1
ATOM 900 C CA . GLY A 1 113 ? 8.885 -7.200 -2.787 1.00 91.81 113 GLY A CA 1
ATOM 901 C C . GLY A 1 113 ? 8.940 -6.141 -1.699 1.00 91.81 113 GLY A C 1
ATOM 902 O O . GLY A 1 113 ? 9.997 -5.577 -1.384 1.00 91.81 113 GLY A O 1
ATOM 903 N N . ARG A 1 114 ? 7.766 -5.786 -1.175 1.00 94.00 114 ARG A N 1
ATOM 904 C CA . ARG A 1 114 ? 7.623 -4.567 -0.380 1.00 94.00 114 ARG A CA 1
ATOM 905 C C . ARG A 1 114 ? 6.419 -4.584 0.539 1.00 94.00 114 ARG A C 1
ATOM 907 O O . ARG A 1 114 ? 5.308 -4.891 0.116 1.00 94.00 114 ARG A O 1
ATOM 914 N N . VAL A 1 115 ? 6.616 -4.131 1.772 1.00 95.06 115 VAL A N 1
ATOM 915 C CA . VAL A 1 115 ? 5.520 -3.803 2.689 1.00 95.06 115 VAL A CA 1
ATOM 916 C C . VAL A 1 115 ? 5.274 -2.304 2.651 1.00 95.06 115 VAL A C 1
ATOM 918 O O . VAL A 1 115 ? 6.201 -1.490 2.711 1.00 95.06 115 VAL A O 1
ATOM 921 N N . ARG A 1 116 ? 4.001 -1.927 2.587 1.00 97.12 116 ARG A N 1
ATOM 922 C CA . ARG A 1 116 ? 3.562 -0.549 2.772 1.00 97.12 116 ARG A CA 1
ATOM 923 C C . ARG A 1 116 ? 2.652 -0.438 3.965 1.00 97.12 116 ARG A C 1
ATOM 925 O O . ARG A 1 116 ? 1.756 -1.261 4.132 1.00 97.12 116 ARG A O 1
ATOM 932 N N . VAL A 1 117 ? 2.858 0.625 4.732 1.00 97.94 117 VAL A N 1
ATOM 933 C CA . VAL A 1 117 ? 1.994 0.987 5.852 1.00 97.94 117 VAL A CA 1
ATOM 934 C C . VAL A 1 117 ? 1.549 2.428 5.687 1.00 97.94 117 VAL A C 1
ATOM 936 O O . VAL A 1 117 ? 2.375 3.293 5.390 1.00 97.94 117 VAL A O 1
ATOM 939 N N . TRP A 1 118 ? 0.263 2.694 5.894 1.00 98.25 118 TRP A N 1
ATOM 940 C CA . TRP A 1 118 ? -0.280 4.048 5.908 1.00 98.25 118 TRP A CA 1
ATOM 941 C C . TRP A 1 118 ? -0.895 4.370 7.262 1.00 98.25 118 TRP A C 1
ATOM 943 O O . TRP A 1 118 ? -1.576 3.544 7.872 1.00 98.25 118 TRP A O 1
ATOM 953 N N . LYS A 1 119 ? -0.700 5.615 7.686 1.00 97.81 119 LYS A N 1
ATOM 954 C CA . LYS A 1 119 ? -1.277 6.202 8.891 1.00 97.81 119 LYS A CA 1
ATOM 955 C C . LYS A 1 119 ? -2.022 7.476 8.515 1.00 97.81 119 LYS A C 1
ATOM 957 O O . LYS A 1 119 ? -1.458 8.330 7.831 1.00 97.81 119 LYS A O 1
ATOM 962 N N . ALA A 1 120 ? -3.253 7.626 8.996 1.00 96.81 120 ALA A N 1
ATOM 963 C CA . ALA A 1 120 ? -3.920 8.920 8.967 1.00 96.81 120 ALA A CA 1
ATOM 964 C C . ALA A 1 120 ? -3.213 9.865 9.948 1.00 96.81 120 ALA A C 1
ATOM 966 O O . ALA A 1 120 ? -3.030 9.536 11.123 1.00 96.81 120 ALA A O 1
ATOM 967 N N . LEU A 1 121 ? -2.770 11.016 9.456 1.00 94.75 121 LEU A N 1
ATOM 968 C CA . LEU A 1 121 ? -2.302 12.088 10.319 1.00 94.75 121 LEU A CA 1
ATOM 969 C C . LEU A 1 121 ? -3.530 12.799 10.881 1.00 94.75 121 LEU A C 1
ATOM 971 O O . LEU A 1 121 ? -4.497 13.020 10.155 1.00 94.75 121 LEU A O 1
ATOM 975 N N . ALA A 1 122 ? -3.494 13.119 12.174 1.00 84.12 122 ALA A N 1
ATOM 976 C CA . ALA A 1 122 ? -4.517 13.971 12.756 1.00 84.12 122 ALA A CA 1
ATOM 977 C C . ALA A 1 122 ? -4.549 15.292 11.980 1.00 84.12 122 ALA A C 1
ATOM 979 O O . ALA A 1 122 ? -3.492 15.817 11.608 1.00 84.12 122 ALA A O 1
ATOM 980 N N . GLU A 1 123 ? -5.748 15.825 11.752 1.00 68.81 123 GLU A N 1
ATOM 981 C CA . GLU A 1 123 ? -5.857 17.240 11.431 1.00 68.81 123 GLU A CA 1
ATOM 982 C C . GLU A 1 123 ? -5.149 18.008 12.544 1.00 68.81 123 GLU A C 1
ATOM 984 O O . GLU A 1 123 ? -5.305 17.695 13.730 1.00 68.81 123 GLU A O 1
ATOM 989 N N . ALA A 1 124 ? -4.306 18.969 12.166 1.00 56.78 124 ALA A N 1
ATOM 990 C CA . ALA A 1 124 ? -3.787 19.891 13.153 1.00 56.78 124 ALA A CA 1
ATOM 991 C C . ALA A 1 124 ? -5.009 20.533 13.815 1.00 56.78 124 ALA A C 1
ATOM 993 O O . ALA A 1 124 ? -5.830 21.135 13.121 1.00 56.78 124 ALA A O 1
ATOM 994 N N . LEU A 1 125 ? -5.143 20.387 15.139 1.00 52.38 125 LEU A N 1
ATOM 995 C CA . LEU A 1 125 ? -6.044 21.255 15.889 1.00 52.38 125 LEU A CA 1
ATOM 996 C C . LEU A 1 125 ? -5.721 22.684 15.437 1.00 52.38 125 LEU A C 1
ATOM 998 O O . LEU A 1 125 ? -4.525 22.990 15.326 1.00 52.38 125 LEU A O 1
ATOM 1002 N N . PRO A 1 126 ? -6.723 23.525 15.115 1.00 48.06 126 PRO A N 1
ATOM 1003 C CA . PRO A 1 126 ? -6.456 24.899 14.721 1.00 48.06 126 PRO A CA 1
ATOM 1004 C C . PRO A 1 126 ? -5.514 25.475 15.767 1.00 48.06 126 PRO A C 1
ATOM 1006 O O . PRO A 1 126 ? -5.808 25.415 16.963 1.00 48.06 126 PRO A O 1
ATOM 1009 N N . ALA A 1 127 ? -4.328 25.892 15.320 1.00 49.28 127 ALA A N 1
ATOM 1010 C CA . ALA A 1 127 ? -3.306 26.388 16.214 1.00 49.28 127 ALA A CA 1
ATOM 1011 C C . ALA A 1 127 ? -3.934 27.544 16.992 1.00 49.28 127 ALA A C 1
ATOM 1013 O O . ALA A 1 127 ? -4.186 28.603 16.424 1.00 49.28 127 ALA A O 1
ATOM 1014 N N . SER A 1 128 ? -4.225 27.337 18.279 1.00 53.75 128 SER A N 1
ATOM 1015 C CA . SER A 1 128 ? -4.405 28.461 19.189 1.00 53.75 128 SER A CA 1
ATOM 1016 C C . S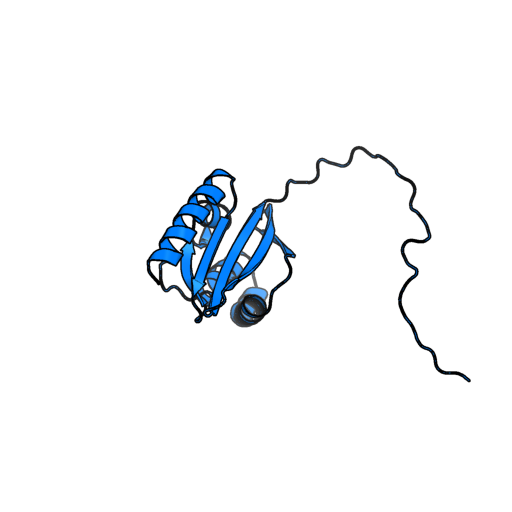ER A 1 128 ? -3.129 29.270 19.049 1.00 53.75 128 SER A C 1
ATOM 1018 O O . SER A 1 128 ? -2.066 28.716 19.334 1.00 53.75 128 SER A O 1
ATOM 1020 N N . GLU A 1 129 ? -3.236 30.500 18.537 1.00 45.53 129 GLU A N 1
ATOM 1021 C CA . GLU A 1 129 ? -2.135 31.412 18.213 1.00 45.53 129 GLU A CA 1
ATOM 1022 C C . GLU A 1 129 ? -1.130 31.504 19.367 1.00 45.53 129 GLU A C 1
ATOM 1024 O O . GLU A 1 129 ? -1.159 32.395 20.208 1.00 45.53 129 GLU A O 1
ATOM 1029 N N . SER A 1 130 ? -0.206 30.555 19.410 1.00 44.03 130 SER A N 1
ATOM 1030 C CA . SER A 1 130 ? 0.927 30.555 20.315 1.00 44.03 130 SER A CA 1
ATOM 1031 C C . SER A 1 130 ? 2.072 31.063 19.469 1.00 44.03 130 SER A C 1
ATOM 1033 O O . SER A 1 130 ? 2.806 30.303 18.839 1.00 44.03 130 SER A O 1
ATOM 1035 N N . ARG A 1 131 ? 2.131 32.390 19.363 1.00 47.41 131 ARG A N 1
ATOM 1036 C CA . ARG A 1 131 ? 3.177 33.126 18.661 1.00 47.41 131 ARG A CA 1
ATOM 1037 C C . ARG A 1 131 ? 4.501 32.895 19.392 1.00 47.41 131 ARG A C 1
ATOM 1039 O O . ARG A 1 131 ? 4.854 33.646 20.294 1.00 47.41 131 ARG A O 1
ATOM 1046 N N . MET A 1 132 ? 5.220 31.839 19.026 1.00 38.44 132 MET A N 1
ATOM 1047 C CA . MET A 1 132 ? 6.629 31.692 19.389 1.00 38.44 132 MET A CA 1
ATOM 1048 C C . MET A 1 132 ? 7.464 32.526 18.404 1.00 38.44 132 MET A C 1
ATOM 1050 O O . MET A 1 132 ? 7.149 32.533 17.210 1.00 38.44 132 MET A O 1
ATOM 1054 N N . PRO A 1 133 ? 8.469 33.289 18.872 1.00 40.59 133 PRO A N 1
ATOM 1055 C CA . PRO A 1 133 ? 9.226 34.177 18.012 1.00 40.59 133 PRO A CA 1
ATOM 1056 C C . PRO A 1 133 ? 10.076 33.362 17.037 1.00 40.59 133 PRO A C 1
ATOM 1058 O O . PRO A 1 133 ? 10.674 32.351 17.398 1.00 40.59 133 PRO A O 1
ATOM 1061 N N . VAL A 1 134 ? 10.093 33.822 15.790 1.00 45.91 134 VAL A N 1
ATOM 1062 C CA . VAL A 1 134 ? 10.905 33.273 14.704 1.00 45.91 134 VAL A CA 1
ATOM 1063 C C . VAL A 1 134 ? 12.376 33.513 15.044 1.00 45.91 134 VAL A C 1
ATOM 1065 O O . VAL A 1 134 ? 12.772 34.664 15.222 1.00 45.91 134 VAL A O 1
ATOM 1068 N N . ASP A 1 135 ? 13.167 32.446 15.155 1.00 43.75 135 ASP A N 1
ATOM 1069 C CA . ASP A 1 135 ? 14.625 32.543 15.240 1.00 43.75 135 ASP A CA 1
ATOM 1070 C C . ASP A 1 135 ? 15.176 32.907 13.846 1.00 43.75 135 ASP A C 1
ATOM 1072 O O . ASP A 1 135 ? 14.986 32.136 12.897 1.00 43.75 135 ASP A O 1
ATOM 1076 N N . PRO A 1 136 ? 15.821 34.075 13.678 1.00 44.38 136 PRO A N 1
ATOM 1077 C CA . PRO A 1 136 ? 16.293 34.546 12.381 1.00 44.38 136 PRO A CA 1
ATOM 1078 C C . PRO A 1 136 ? 17.499 33.773 11.815 1.00 44.38 136 PRO A C 1
ATOM 1080 O O . PRO A 1 136 ? 17.932 34.091 10.708 1.00 44.38 136 PRO A O 1
ATOM 1083 N N . PHE A 1 137 ? 18.036 32.756 12.502 1.00 41.69 137 PHE A N 1
ATOM 1084 C CA . PHE A 1 137 ? 19.244 32.040 12.062 1.00 41.69 137 PHE A CA 1
ATOM 1085 C C . PHE A 1 137 ? 19.029 30.608 11.543 1.00 41.69 137 PHE A C 1
ATOM 1087 O O . PHE A 1 137 ? 19.998 29.919 11.234 1.00 41.69 137 PHE A O 1
ATOM 1094 N N . ALA A 1 138 ? 17.788 30.160 11.333 1.00 46.00 138 ALA A N 1
ATOM 1095 C CA . ALA A 1 138 ? 17.499 28.793 10.870 1.00 46.00 138 ALA A CA 1
ATOM 1096 C C . ALA A 1 138 ? 17.906 28.472 9.406 1.00 46.00 138 ALA A C 1
ATOM 1098 O O . ALA A 1 138 ? 17.642 27.368 8.925 1.00 46.00 138 ALA A O 1
ATOM 1099 N N . HIS A 1 139 ? 18.534 29.405 8.679 1.00 42.06 139 HIS A N 1
ATOM 1100 C CA . HIS A 1 139 ? 18.868 29.255 7.252 1.00 42.06 139 HIS A CA 1
ATOM 1101 C C . HIS A 1 139 ? 20.362 29.375 6.903 1.00 42.06 139 HIS A C 1
ATOM 1103 O O . HIS A 1 139 ? 20.700 29.622 5.748 1.00 42.06 139 HIS A O 1
ATOM 1109 N N . LEU A 1 140 ? 21.272 29.148 7.852 1.00 40.19 140 LEU A N 1
ATOM 1110 C CA . LEU A 1 140 ? 22.716 29.115 7.582 1.00 40.19 140 LEU A CA 1
ATOM 1111 C C . LEU A 1 140 ? 23.322 27.740 7.899 1.00 40.19 140 LEU A C 1
ATOM 1113 O O . LEU A 1 140 ? 23.541 27.443 9.068 1.00 40.19 140 LEU A O 1
ATOM 1117 N N . ALA A 1 141 ? 23.567 26.960 6.831 1.00 27.88 141 ALA A N 1
ATOM 1118 C CA . ALA A 1 141 ? 24.504 25.822 6.648 1.00 27.88 141 ALA A CA 1
ATOM 1119 C C . ALA A 1 141 ? 23.817 24.757 5.759 1.00 27.88 141 ALA A C 1
ATOM 1121 O O . ALA A 1 141 ? 22.729 24.306 6.097 1.00 27.88 141 ALA A O 1
ATOM 1122 N N . ASP A 1 142 ? 24.278 24.300 4.592 1.00 34.75 142 ASP A N 1
ATOM 1123 C CA . ASP A 1 142 ? 25.541 24.349 3.839 1.00 34.75 142 ASP A CA 1
ATOM 1124 C C . ASP A 1 142 ? 25.174 24.105 2.349 1.00 34.75 142 ASP A C 1
ATOM 1126 O O . ASP A 1 142 ? 24.145 23.497 2.065 1.00 34.75 142 ASP A O 1
ATOM 1130 N N . GLY A 1 143 ? 25.902 24.491 1.305 1.00 30.25 143 GLY A N 1
ATOM 1131 C CA . GLY A 1 143 ? 27.230 25.061 1.180 1.00 30.25 143 GLY A CA 1
ATOM 1132 C C . GLY A 1 143 ? 27.392 25.565 -0.261 1.00 30.25 143 GLY A C 1
ATOM 1133 O O . GLY A 1 143 ? 27.001 24.896 -1.218 1.00 30.25 143 GLY A O 1
ATOM 1134 N N . ALA A 1 144 ? 27.942 26.765 -0.413 1.00 32.44 144 ALA A N 1
ATOM 1135 C CA . ALA A 1 144 ? 28.367 27.309 -1.693 1.00 32.44 144 ALA A CA 1
ATOM 1136 C C . ALA A 1 144 ? 29.893 27.413 -1.661 1.00 32.44 144 ALA A C 1
ATOM 1138 O O . ALA A 1 144 ? 30.448 28.141 -0.841 1.00 32.44 144 ALA A O 1
ATOM 1139 N N . THR A 1 145 ? 30.578 26.682 -2.537 1.00 33.97 145 THR A N 1
ATOM 1140 C CA . THR A 1 145 ? 31.996 26.919 -2.817 1.00 33.97 145 THR A CA 1
ATOM 1141 C C . THR A 1 145 ? 32.068 27.839 -4.029 1.00 33.97 145 THR A C 1
ATOM 1143 O O . THR A 1 145 ? 31.783 27.412 -5.146 1.00 33.97 145 THR A O 1
ATOM 1146 N N . VAL A 1 146 ? 32.414 29.108 -3.811 1.00 33.62 146 VAL A N 1
ATOM 1147 C CA . VAL A 1 146 ? 32.812 30.029 -4.882 1.00 33.62 146 VAL A CA 1
ATOM 1148 C C . VAL A 1 146 ? 34.333 29.981 -4.974 1.00 33.62 146 VAL A C 1
ATOM 1150 O O . VAL A 1 146 ? 35.022 30.188 -3.978 1.00 33.62 146 VAL A O 1
ATOM 1153 N N . LEU A 1 147 ? 34.842 29.658 -6.162 1.00 34.44 147 LEU A N 1
ATOM 1154 C CA . LEU A 1 147 ? 36.245 29.838 -6.524 1.00 34.44 147 LEU A CA 1
ATOM 1155 C C . LEU A 1 147 ? 36.470 31.297 -6.944 1.00 34.44 147 LEU A C 1
ATOM 1157 O O . LEU A 1 147 ? 35.666 31.856 -7.687 1.00 34.44 147 LEU A O 1
ATOM 1161 N N . ASP A 1 148 ? 37.570 31.861 -6.446 1.00 44.25 148 ASP A N 1
ATOM 1162 C CA . ASP A 1 148 ? 38.075 33.223 -6.657 1.00 44.25 148 ASP A CA 1
ATOM 1163 C C . ASP A 1 148 ? 38.109 33.683 -8.124 1.00 44.25 148 ASP A C 1
ATOM 1165 O O . ASP A 1 148 ? 38.597 32.961 -9.002 1.00 44.25 148 ASP A O 1
ATOM 1169 N N . ARG A 1 149 ? 37.758 34.956 -8.350 1.00 40.19 149 ARG A N 1
ATOM 1170 C CA . ARG A 1 149 ? 38.740 36.036 -8.580 1.00 40.19 149 ARG A CA 1
ATOM 1171 C C . ARG A 1 149 ? 38.100 37.420 -8.588 1.00 40.19 149 ARG A C 1
ATOM 1173 O O . ARG A 1 149 ? 36.948 37.534 -9.055 1.00 40.19 149 ARG A O 1
#

Foldseek 3Di:
DVVVLVVVVVVQVVCVVVLKWKWWAFQQQFTQDIHPSVCVQVVLCVVPHDGRHHVLVVQLSQVCVPDDDPVNVCSVVSSVVVVVCLVPPQDWDWDDDPNWIKIKHWDADPNHIIMMMIDTDDDPDPPPPPDDDDDPPPPDDDDDDDDDD

pLDDT: mean 84.05, std 20.57, range [27.88, 98.62]

Secondary structure (DSSP, 8-state):
-HHHHHHHHHHHHHHHHTT-EEEEE-TTSBEEEE-HHHHHH-GGGTTT--TT-BHHHHHHHHHHTT--GGGGGGHHHHHHHHHHHHHH--S-EEEEETTEEEEEEEEE-TTS-EEEEEEEPPPPPP-----PPPPTTTT--S---PPP-